Protein AF-A0A945Z0I4-F1 (afdb_monomer_lite)

Secondary structure (DSSP, 8-state):
--HHHHHHHHHHHHHHHHS--SS-B---TT---EETTTTEETTTS-HHHHHHHHHHHHHHHHHHHHHHHHTT-----------------

pLDDT: mean 74.21, std 16.17, range [45.69, 93.81]

Structure (mmCIF, N/CA/C/O backbone):
data_AF-A0A945Z0I4-F1
#
_entry.id   AF-A0A945Z0I4-F1
#
loop_
_atom_site.group_PDB
_atom_site.id
_atom_site.type_symbol
_atom_site.label_atom_id
_atom_site.label_alt_id
_atom_site.label_comp_id
_atom_site.label_asym_id
_atom_site.label_entity_id
_atom_site.label_seq_id
_atom_site.pdbx_PDB_ins_code
_atom_site.Cartn_x
_atom_site.Cartn_y
_atom_site.Cartn_z
_atom_site.occupancy
_atom_site.B_iso_or_equiv
_atom_site.auth_seq_id
_atom_site.auth_comp_id
_atom_site.auth_asym_id
_atom_site.auth_atom_id
_atom_site.pdbx_PDB_model_num
ATOM 1 N N . MET A 1 1 ? 14.256 6.142 -18.039 1.00 61.97 1 MET A N 1
ATOM 2 C CA . MET A 1 1 ? 13.297 6.196 -16.911 1.00 61.97 1 MET A CA 1
ATOM 3 C C . MET A 1 1 ? 13.394 7.580 -16.297 1.00 61.97 1 MET A C 1
ATOM 5 O O . MET A 1 1 ? 14.512 8.050 -16.139 1.00 61.97 1 MET A O 1
ATOM 9 N N . SER A 1 2 ? 12.275 8.262 -16.046 1.00 89.19 2 SER A N 1
ATOM 10 C CA . SER A 1 2 ? 12.302 9.569 -15.374 1.00 89.19 2 SER A CA 1
ATOM 11 C C . SER A 1 2 ? 12.555 9.391 -13.874 1.00 89.19 2 SER A C 1
ATOM 13 O O . SER A 1 2 ? 12.162 8.376 -13.301 1.00 89.19 2 SER A O 1
ATOM 15 N N . GLN A 1 3 ? 13.181 10.385 -13.243 1.00 91.88 3 GLN A N 1
ATOM 16 C CA . GLN A 1 3 ? 13.454 10.401 -11.801 1.00 91.88 3 GLN A CA 1
ATOM 17 C C . GLN A 1 3 ? 12.182 10.146 -10.969 1.00 91.88 3 GLN A C 1
ATOM 19 O O . GLN A 1 3 ? 12.175 9.304 -10.079 1.00 91.88 3 GLN A O 1
ATOM 24 N N . LEU A 1 4 ? 11.069 10.779 -11.354 1.00 90.50 4 LEU A N 1
ATOM 25 C CA . LEU A 1 4 ? 9.764 10.619 -10.702 1.00 90.50 4 LEU A CA 1
ATOM 26 C C . LEU A 1 4 ? 9.252 9.173 -10.701 1.00 90.50 4 LEU A C 1
ATOM 28 O O . LEU A 1 4 ? 8.615 8.751 -9.741 1.00 90.50 4 LEU A O 1
ATOM 32 N N . LEU A 1 5 ? 9.501 8.406 -11.769 1.00 88.44 5 LEU A N 1
ATOM 33 C CA . LEU A 1 5 ? 9.068 7.006 -11.834 1.00 88.44 5 LEU A CA 1
ATOM 34 C C . LEU A 1 5 ? 9.872 6.124 -10.876 1.00 88.44 5 LEU A C 1
ATOM 36 O O . LEU A 1 5 ? 9.312 5.191 -10.303 1.00 88.44 5 LEU A O 1
ATOM 40 N N . LEU A 1 6 ? 11.165 6.416 -10.705 1.00 89.56 6 LEU A N 1
ATOM 41 C CA . LEU A 1 6 ? 12.026 5.689 -9.776 1.00 89.56 6 LEU A CA 1
ATOM 42 C C . LEU A 1 6 ? 11.626 5.980 -8.327 1.00 89.56 6 LEU A C 1
ATOM 44 O O . LEU A 1 6 ? 11.340 5.049 -7.581 1.00 89.56 6 LEU A O 1
ATOM 48 N N . GLU A 1 7 ? 11.488 7.258 -7.978 1.00 92.81 7 GLU A N 1
ATOM 49 C CA . GLU A 1 7 ? 11.051 7.681 -6.643 1.00 92.81 7 GLU A CA 1
ATOM 50 C C . GLU A 1 7 ? 9.674 7.108 -6.291 1.00 92.81 7 GLU A C 1
ATOM 52 O O . GLU A 1 7 ? 9.462 6.612 -5.188 1.00 92.81 7 GLU A O 1
ATOM 57 N N . ASN A 1 8 ? 8.727 7.102 -7.236 1.00 91.19 8 ASN A N 1
ATOM 58 C CA . ASN A 1 8 ? 7.404 6.528 -6.993 1.00 91.19 8 ASN A CA 1
ATOM 59 C C . ASN A 1 8 ? 7.472 5.022 -6.696 1.00 91.19 8 ASN A C 1
ATOM 61 O O . ASN A 1 8 ? 6.742 4.532 -5.834 1.00 91.19 8 ASN A O 1
ATOM 65 N N . LYS A 1 9 ? 8.359 4.294 -7.385 1.00 88.31 9 LYS A N 1
ATOM 66 C CA . LYS A 1 9 ? 8.581 2.866 -7.147 1.00 88.31 9 LYS A CA 1
ATOM 67 C C . LYS A 1 9 ? 9.149 2.624 -5.746 1.00 88.31 9 LYS A C 1
ATOM 69 O O . LYS A 1 9 ? 8.598 1.803 -5.018 1.00 88.31 9 LYS A O 1
ATOM 74 N N . GLU A 1 10 ? 10.186 3.363 -5.360 1.00 90.50 10 GLU A N 1
ATOM 75 C CA . GLU A 1 10 ? 10.814 3.258 -4.035 1.00 90.50 10 GLU A CA 1
ATOM 76 C C . GLU A 1 10 ? 9.828 3.605 -2.912 1.00 90.50 10 GLU A C 1
ATOM 78 O O . GLU A 1 10 ? 9.707 2.873 -1.932 1.00 90.50 10 GLU A O 1
ATOM 83 N N . LEU A 1 11 ? 9.041 4.673 -3.076 1.00 91.62 11 LEU A N 1
ATOM 84 C CA . LEU A 1 11 ? 8.018 5.059 -2.101 1.00 91.62 11 LEU A CA 1
ATOM 85 C C . LEU A 1 11 ? 6.934 3.989 -1.939 1.00 91.62 11 LEU A C 1
ATOM 87 O O . LEU A 1 11 ? 6.478 3.739 -0.823 1.00 91.62 11 LEU A O 1
ATOM 91 N N . ARG A 1 12 ? 6.522 3.338 -3.032 1.00 90.12 12 ARG A N 1
ATOM 92 C CA . ARG A 1 12 ? 5.562 2.226 -2.976 1.00 90.12 12 ARG A CA 1
ATOM 93 C C . ARG A 1 12 ? 6.143 1.019 -2.254 1.00 90.12 12 ARG A C 1
ATOM 95 O O . ARG A 1 12 ? 5.419 0.371 -1.505 1.00 90.12 12 ARG A O 1
ATOM 102 N N . GLU A 1 13 ? 7.423 0.730 -2.457 1.00 87.25 13 GLU A N 1
ATOM 103 C CA . GLU A 1 13 ? 8.126 -0.361 -1.779 1.00 87.25 13 GLU A CA 1
ATOM 104 C C . GLU A 1 13 ? 8.245 -0.105 -0.276 1.00 87.25 13 GLU A C 1
ATOM 106 O O . GLU A 1 13 ? 7.880 -0.958 0.533 1.00 87.25 13 GLU A O 1
ATOM 111 N N . LEU A 1 14 ? 8.636 1.110 0.108 1.00 88.12 14 LEU A N 1
ATOM 112 C CA . LEU A 1 14 ? 8.671 1.522 1.508 1.00 88.12 14 LEU A CA 1
ATOM 113 C C . LEU A 1 14 ? 7.286 1.452 2.155 1.00 88.12 14 LEU A C 1
ATOM 115 O O . LEU A 1 14 ? 7.157 0.956 3.275 1.00 88.12 14 LEU A O 1
ATOM 119 N N . LEU A 1 15 ? 6.245 1.912 1.456 1.00 88.12 15 LEU A N 1
ATOM 120 C CA . LEU A 1 15 ? 4.871 1.830 1.943 1.00 88.12 15 LEU A CA 1
ATOM 121 C C . LEU A 1 15 ? 4.438 0.373 2.131 1.00 88.12 15 LEU A C 1
ATOM 123 O O . LEU A 1 15 ? 3.848 0.039 3.155 1.00 88.12 15 LEU A O 1
ATOM 127 N N . TRP A 1 16 ? 4.768 -0.497 1.178 1.00 85.38 16 TRP A N 1
ATOM 128 C CA . TRP A 1 16 ? 4.474 -1.922 1.253 1.00 85.38 16 TRP A CA 1
ATOM 129 C C . TRP A 1 16 ? 5.143 -2.595 2.453 1.00 85.38 16 TRP A C 1
ATOM 131 O O . TRP A 1 16 ? 4.475 -3.290 3.210 1.00 85.38 16 TRP A O 1
ATOM 141 N N . ILE A 1 17 ? 6.428 -2.344 2.691 1.00 83.19 17 ILE A N 1
ATOM 142 C CA . ILE A 1 17 ? 7.158 -2.944 3.817 1.00 83.19 17 ILE A CA 1
ATOM 143 C C . ILE A 1 17 ? 6.601 -2.460 5.166 1.00 83.19 17 ILE A C 1
ATOM 145 O O . ILE A 1 17 ? 6.536 -3.227 6.123 1.00 83.19 17 ILE A O 1
ATOM 149 N N . ASN A 1 18 ? 6.162 -1.200 5.250 1.00 85.06 18 ASN A N 1
ATOM 150 C CA . ASN A 1 18 ? 5.825 -0.556 6.524 1.00 85.06 18 ASN A CA 1
ATOM 151 C C . ASN A 1 18 ? 4.317 -0.435 6.815 1.00 85.06 18 ASN A C 1
ATOM 153 O O . ASN A 1 18 ? 3.949 0.134 7.841 1.00 85.06 18 ASN A O 1
ATOM 157 N N . HIS A 1 19 ? 3.420 -0.951 5.965 1.00 82.94 19 HIS A N 1
ATOM 158 C CA . HIS A 1 19 ? 1.970 -0.785 6.175 1.00 82.94 19 HIS A CA 1
ATOM 159 C C . HIS A 1 19 ? 1.377 -1.608 7.340 1.00 82.94 19 HIS A C 1
ATOM 161 O O . HIS A 1 19 ? 0.191 -1.453 7.636 1.00 82.94 19 HIS A O 1
ATOM 167 N N . GLY A 1 20 ? 2.188 -2.423 8.027 1.00 75.31 20 GLY A N 1
ATOM 168 C CA . GLY A 1 20 ? 1.875 -2.934 9.365 1.00 75.31 20 GLY A CA 1
ATOM 169 C C . GLY A 1 20 ? 0.974 -4.168 9.424 1.00 75.31 20 GLY A C 1
ATOM 170 O O . GLY A 1 20 ? 0.193 -4.286 10.366 1.00 75.31 20 GLY A O 1
ATOM 171 N N . HIS A 1 21 ? 1.056 -5.062 8.436 1.00 77.75 21 HIS A N 1
ATOM 172 C CA . HIS A 1 21 ? 0.386 -6.367 8.463 1.00 77.75 21 HIS A CA 1
ATOM 173 C C . HIS A 1 21 ? 1.410 -7.496 8.542 1.00 77.75 21 HIS A C 1
ATOM 175 O O . HIS A 1 21 ? 2.378 -7.496 7.783 1.00 77.75 21 HIS A O 1
ATOM 181 N N . ASP A 1 22 ? 1.181 -8.431 9.471 1.00 66.00 22 ASP A N 1
ATOM 182 C CA . ASP A 1 22 ? 2.247 -9.267 10.018 1.00 66.00 22 ASP A CA 1
ATOM 183 C C . ASP A 1 22 ? 2.912 -10.166 8.971 1.00 66.00 22 ASP A C 1
ATOM 185 O O . ASP A 1 22 ? 4.127 -10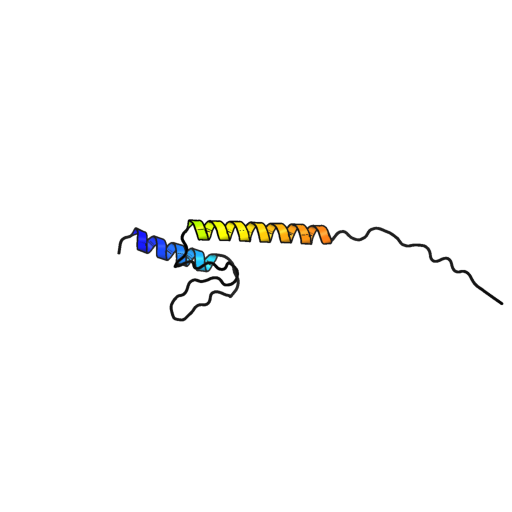.114 8.874 1.00 66.00 22 ASP A O 1
ATOM 189 N N . PHE A 1 23 ? 2.196 -10.955 8.156 1.00 59.59 23 PHE A N 1
ATOM 190 C CA . PHE A 1 23 ? 2.876 -11.953 7.301 1.00 59.59 23 PHE A CA 1
ATOM 191 C C . PHE A 1 23 ? 2.039 -12.504 6.124 1.00 59.59 23 PHE A C 1
ATOM 193 O O . PHE A 1 23 ? 2.063 -13.698 5.830 1.00 59.59 23 PHE A O 1
ATOM 200 N N . HIS A 1 24 ? 1.313 -11.650 5.394 1.00 54.62 24 HIS A N 1
ATOM 201 C CA . HIS A 1 24 ? 0.633 -12.058 4.143 1.00 54.62 24 HIS A CA 1
ATOM 202 C C . HIS A 1 24 ? 0.971 -11.171 2.944 1.00 54.62 24 HIS A C 1
ATOM 204 O O . HIS A 1 24 ? 0.170 -10.992 2.024 1.00 54.62 24 HIS A O 1
ATOM 210 N N . ALA A 1 25 ? 2.187 -10.632 2.958 1.00 54.06 25 ALA A N 1
ATOM 211 C CA . ALA A 1 25 ? 2.891 -10.324 1.735 1.00 54.06 25 ALA A CA 1
ATOM 212 C C . ALA A 1 25 ? 3.137 -11.644 1.009 1.00 54.06 25 ALA A C 1
ATOM 214 O O . ALA A 1 25 ? 4.021 -12.400 1.408 1.00 54.06 25 ALA A O 1
ATOM 215 N N . LEU A 1 26 ? 2.348 -11.957 -0.023 1.00 52.41 26 LEU A N 1
ATOM 216 C CA . LEU A 1 26 ? 2.807 -12.929 -1.009 1.00 52.41 26 LEU A CA 1
ATOM 217 C C . LEU A 1 26 ? 4.046 -12.299 -1.656 1.00 52.41 26 LEU A C 1
ATOM 219 O O . LEU A 1 26 ? 3.940 -11.574 -2.637 1.00 52.41 26 LEU A O 1
ATOM 223 N N . TYR A 1 27 ? 5.222 -12.532 -1.073 1.00 53.59 27 TYR A N 1
ATOM 224 C CA . TYR A 1 27 ? 6.481 -12.419 -1.791 1.00 53.59 27 TYR A CA 1
ATOM 225 C C . TYR A 1 27 ? 6.480 -13.592 -2.772 1.00 53.59 27 TYR A C 1
ATOM 227 O O . TYR A 1 27 ? 7.030 -14.661 -2.512 1.00 53.59 27 TYR A O 1
ATOM 235 N N . GLY A 1 28 ? 5.726 -13.432 -3.859 1.00 51.44 28 GLY A N 1
ATOM 236 C CA . GLY A 1 28 ? 5.963 -14.214 -5.052 1.00 51.44 28 GLY A CA 1
ATOM 237 C C . GLY A 1 28 ? 7.373 -13.884 -5.526 1.00 51.44 28 GLY A C 1
ATOM 238 O O . GLY A 1 28 ? 7.837 -12.747 -5.411 1.00 51.44 28 GLY A O 1
ATOM 239 N N . ASP A 1 29 ? 8.069 -14.886 -6.044 1.00 52.12 29 ASP A N 1
ATOM 240 C CA . ASP A 1 29 ? 9.417 -14.780 -6.622 1.00 52.12 29 ASP A CA 1
ATOM 241 C C . ASP A 1 29 ? 9.497 -13.735 -7.775 1.00 52.12 29 ASP A C 1
ATOM 243 O O . ASP A 1 29 ? 10.560 -13.418 -8.299 1.00 52.12 29 ASP A O 1
ATOM 247 N N . ASP A 1 30 ? 8.350 -13.172 -8.170 1.00 60.75 30 ASP A N 1
ATOM 248 C CA . ASP A 1 30 ? 8.109 -12.168 -9.204 1.00 60.75 30 ASP A CA 1
ATOM 249 C C . ASP A 1 30 ? 8.035 -10.709 -8.695 1.00 60.75 30 ASP A C 1
ATOM 251 O O . ASP A 1 30 ? 7.899 -9.775 -9.498 1.00 60.75 30 ASP A O 1
ATOM 255 N N . GLY A 1 31 ? 8.151 -10.479 -7.381 1.00 68.00 31 GLY A N 1
ATOM 256 C CA . GLY A 1 31 ? 8.101 -9.137 -6.791 1.00 68.00 31 GLY A CA 1
ATOM 257 C C . GLY A 1 31 ? 6.691 -8.540 -6.755 1.00 68.00 31 GLY A C 1
ATOM 258 O O . GLY A 1 31 ? 6.506 -7.343 -7.018 1.00 68.00 31 GLY A O 1
ATOM 259 N N . GLU A 1 32 ? 5.685 -9.369 -6.483 1.00 77.38 32 GLU A N 1
ATOM 260 C CA . GLU A 1 32 ? 4.318 -8.918 -6.229 1.00 77.38 32 GLU A CA 1
ATOM 261 C C . GLU A 1 32 ? 4.216 -8.203 -4.868 1.00 77.38 32 GLU A C 1
ATOM 263 O O . GLU A 1 32 ? 4.724 -8.644 -3.839 1.00 77.38 32 GLU A O 1
ATOM 268 N N . MET A 1 33 ? 3.568 -7.037 -4.873 1.00 86.00 33 MET A N 1
ATOM 269 C CA . MET A 1 33 ? 3.413 -6.167 -3.702 1.00 86.00 33 MET A CA 1
ATOM 270 C C . MET A 1 33 ? 1.934 -6.103 -3.321 1.00 86.00 33 MET A C 1
ATOM 272 O O . MET A 1 33 ? 1.310 -5.041 -3.365 1.00 86.00 33 MET A O 1
ATOM 276 N N . GLN A 1 34 ? 1.349 -7.269 -3.042 1.00 86.75 34 GLN A N 1
ATOM 277 C CA . GLN A 1 34 ? -0.080 -7.434 -2.787 1.00 86.75 34 GLN A CA 1
ATOM 278 C C . GLN A 1 34 ? -0.349 -7.855 -1.343 1.00 86.75 34 GLN A C 1
ATOM 280 O O . GLN A 1 34 ? 0.168 -8.866 -0.869 1.00 86.75 34 GLN A O 1
ATOM 285 N N . CYS A 1 35 ? -1.205 -7.102 -0.653 1.00 84.56 35 CYS A N 1
ATOM 286 C CA . CYS A 1 35 ? -1.642 -7.410 0.705 1.00 84.56 35 CYS A CA 1
ATOM 287 C C . CYS A 1 35 ? -2.917 -8.251 0.699 1.00 84.56 35 CYS A C 1
ATOM 289 O O . CYS A 1 35 ? -3.954 -7.752 0.257 1.00 84.56 35 CYS A O 1
ATOM 291 N N . ALA A 1 36 ? -2.899 -9.446 1.290 1.00 81.19 36 ALA A N 1
ATOM 292 C CA . ALA A 1 36 ? -4.126 -10.228 1.467 1.00 81.19 36 ALA A CA 1
ATOM 293 C C . ALA A 1 36 ? -5.105 -9.606 2.485 1.00 81.19 36 ALA A C 1
ATOM 295 O O . ALA A 1 36 ? -6.309 -9.736 2.326 1.00 81.19 36 ALA A O 1
ATOM 296 N N . GLU A 1 37 ? -4.619 -8.898 3.511 1.00 81.75 37 GLU A N 1
ATOM 297 C CA . GLU A 1 37 ? -5.481 -8.323 4.561 1.00 81.75 37 GLU A CA 1
ATOM 298 C C . GLU A 1 37 ? -6.143 -7.004 4.123 1.00 81.75 37 GLU A C 1
ATOM 300 O O . GLU A 1 37 ? -7.318 -6.753 4.404 1.00 81.75 37 GLU A O 1
ATOM 305 N N . CYS A 1 38 ? -5.404 -6.154 3.402 1.00 83.25 38 CYS A N 1
ATOM 306 C CA . CYS A 1 38 ? -5.944 -4.920 2.828 1.00 83.25 38 CYS A CA 1
ATOM 307 C C . CYS A 1 38 ? -6.619 -5.131 1.468 1.00 83.25 38 CYS A C 1
ATOM 309 O O . CYS A 1 38 ? -7.375 -4.255 1.059 1.00 83.25 38 CYS A O 1
ATOM 311 N N . HIS A 1 39 ? -6.309 -6.217 0.750 1.00 85.56 39 HIS A N 1
ATOM 312 C CA . HIS A 1 39 ? -6.628 -6.399 -0.674 1.00 85.56 39 HIS A CA 1
ATOM 313 C C . HIS A 1 39 ? -6.088 -5.259 -1.564 1.00 85.56 39 HIS A C 1
ATOM 315 O O . HIS A 1 39 ? -6.729 -4.821 -2.519 1.00 85.56 39 HIS A O 1
ATOM 321 N N . VAL A 1 40 ? -4.900 -4.742 -1.229 1.00 88.38 40 VAL A N 1
ATOM 322 C CA . VAL A 1 40 ? -4.227 -3.665 -1.973 1.00 88.38 40 VAL A CA 1
ATOM 323 C C . VAL A 1 40 ? -3.089 -4.245 -2.794 1.00 88.38 40 VAL A C 1
ATOM 325 O O . VAL A 1 40 ? -2.222 -4.909 -2.236 1.00 88.38 40 VAL A O 1
ATOM 328 N N . ASP A 1 41 ? -3.058 -3.916 -4.083 1.00 90.44 41 ASP A N 1
ATOM 329 C CA . ASP A 1 41 ? -1.890 -4.080 -4.945 1.00 90.44 41 ASP A CA 1
ATOM 330 C C . ASP A 1 41 ? -1.116 -2.754 -5.007 1.00 90.44 41 ASP A C 1
ATOM 332 O O . ASP A 1 41 ? -1.520 -1.804 -5.684 1.00 90.44 41 ASP A O 1
ATOM 336 N N . PHE A 1 42 ? 0.004 -2.669 -4.290 1.00 88.50 42 PHE A N 1
ATOM 337 C CA . PHE A 1 42 ? 0.817 -1.45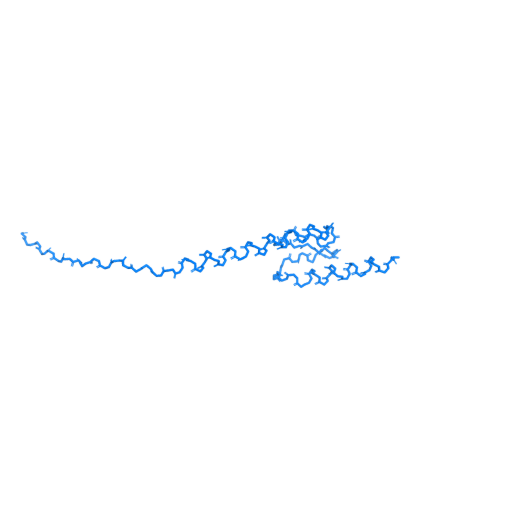4 -4.205 1.00 88.50 42 PHE A CA 1
ATOM 338 C C . PHE A 1 42 ? 1.555 -1.125 -5.507 1.00 88.50 42 PHE A C 1
ATOM 340 O O . PHE A 1 42 ? 2.047 -0.006 -5.644 1.00 88.50 42 PHE A O 1
ATOM 347 N N . LYS A 1 43 ? 1.614 -2.044 -6.476 1.00 88.19 43 LYS A N 1
ATOM 348 C CA . LYS A 1 43 ? 2.254 -1.841 -7.782 1.00 88.19 43 LYS A CA 1
ATOM 349 C C . LYS A 1 43 ? 1.259 -1.325 -8.819 1.00 88.19 43 LYS A C 1
ATOM 351 O O . LYS A 1 43 ? 1.616 -0.477 -9.634 1.00 88.19 43 LYS A O 1
ATOM 356 N N . ARG A 1 44 ? 0.017 -1.819 -8.784 1.00 88.69 44 ARG A N 1
ATOM 357 C CA . ARG A 1 44 ? -1.005 -1.574 -9.819 1.00 88.69 44 ARG A CA 1
ATOM 358 C C . ARG A 1 44 ? -2.084 -0.578 -9.402 1.00 88.69 44 ARG A C 1
ATOM 360 O O . ARG A 1 44 ? -2.624 0.109 -10.265 1.00 88.69 44 ARG A O 1
ATOM 367 N N . HIS A 1 45 ? -2.410 -0.468 -8.113 1.00 92.56 45 HIS A N 1
ATOM 368 C CA . HIS A 1 45 ? -3.425 0.486 -7.664 1.00 92.56 45 HIS A CA 1
ATOM 369 C C . HIS A 1 45 ? -2.911 1.931 -7.685 1.00 92.56 45 HIS A C 1
ATOM 371 O O . HIS A 1 45 ? -1.742 2.225 -7.393 1.00 92.56 45 HIS A O 1
ATOM 377 N N . SER A 1 46 ? -3.815 2.860 -8.007 1.00 93.31 46 SER A N 1
ATOM 378 C CA . SER A 1 46 ? -3.521 4.289 -7.937 1.00 93.31 46 SER A CA 1
ATOM 379 C C . SER A 1 46 ? -3.342 4.739 -6.476 1.00 93.31 46 SER A C 1
ATOM 381 O O . SER A 1 46 ? -3.902 4.113 -5.567 1.00 93.31 46 SER A O 1
ATOM 383 N N . PRO A 1 47 ? -2.580 5.817 -6.215 1.00 90.88 47 PRO A N 1
ATOM 384 C CA . PRO A 1 47 ? -2.422 6.359 -4.863 1.00 90.88 47 PRO A CA 1
ATOM 385 C C . PRO A 1 47 ? -3.758 6.696 -4.182 1.00 90.88 47 PRO A C 1
ATOM 387 O O . PRO A 1 47 ? -3.911 6.506 -2.973 1.00 90.88 47 PRO A O 1
ATOM 390 N N . GLU A 1 48 ? -4.748 7.149 -4.952 1.00 93.81 48 GLU A N 1
ATOM 391 C CA . GLU A 1 48 ? -6.089 7.486 -4.466 1.00 93.81 48 GLU A CA 1
ATOM 392 C C . GLU 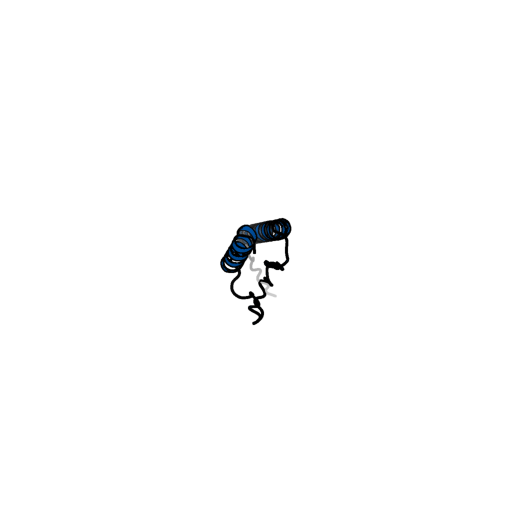A 1 48 ? -6.818 6.241 -3.955 1.00 93.81 48 GLU A C 1
ATOM 394 O O . GLU A 1 48 ? -7.366 6.256 -2.851 1.00 93.81 48 GLU A O 1
ATOM 399 N N . LEU A 1 49 ? -6.771 5.143 -4.718 1.00 92.56 49 LEU A N 1
ATOM 400 C CA . LEU A 1 49 ? -7.387 3.877 -4.324 1.00 92.56 49 LEU A CA 1
ATOM 401 C C . LEU A 1 49 ? -6.712 3.293 -3.076 1.00 92.56 49 LEU A C 1
ATOM 403 O O . LEU A 1 49 ? -7.397 2.881 -2.139 1.00 92.56 49 LEU A O 1
ATOM 407 N N . ILE A 1 50 ? -5.376 3.323 -3.022 1.00 91.38 50 ILE A N 1
ATOM 408 C CA . ILE A 1 50 ? -4.607 2.897 -1.842 1.00 91.38 50 ILE A CA 1
ATOM 409 C C . ILE A 1 50 ? -5.038 3.707 -0.610 1.00 91.38 50 ILE A C 1
ATOM 411 O O . ILE A 1 50 ? -5.329 3.140 0.444 1.00 91.38 50 ILE A O 1
ATOM 415 N N . THR A 1 51 ? -5.163 5.028 -0.760 1.00 91.06 51 THR A N 1
ATOM 416 C CA . THR A 1 51 ? -5.610 5.932 0.309 1.00 91.06 51 THR A CA 1
ATOM 417 C C . THR A 1 51 ? -7.029 5.605 0.782 1.00 91.06 51 THR A C 1
ATOM 419 O O . THR A 1 51 ? -7.298 5.596 1.986 1.00 91.06 51 THR A O 1
ATOM 422 N N . GLN A 1 52 ? -7.952 5.331 -0.141 1.00 92.75 52 GLN A N 1
ATOM 423 C CA . GLN A 1 52 ? -9.340 5.001 0.186 1.00 92.75 52 GLN A CA 1
ATOM 424 C C . GLN A 1 52 ? -9.450 3.686 0.968 1.00 92.75 52 GLN A C 1
ATOM 426 O O . GLN A 1 52 ? -10.178 3.614 1.966 1.00 92.75 52 GLN A O 1
ATOM 431 N N . ILE A 1 53 ? -8.704 2.662 0.552 1.00 89.44 53 ILE A N 1
ATOM 432 C CA . ILE A 1 53 ? -8.694 1.363 1.229 1.00 89.44 53 ILE A CA 1
ATOM 433 C C . ILE A 1 53 ? -8.079 1.495 2.626 1.00 89.44 53 ILE A C 1
ATOM 435 O O . ILE A 1 53 ? -8.655 1.009 3.601 1.00 89.44 53 ILE A O 1
ATOM 439 N N . TRP A 1 54 ? -6.968 2.227 2.753 1.00 85.44 54 TRP A N 1
ATOM 440 C CA . TRP A 1 54 ? -6.328 2.468 4.045 1.00 85.44 54 TRP A CA 1
ATOM 441 C C . TRP A 1 54 ? -7.273 3.158 5.037 1.00 85.44 54 TRP A C 1
ATOM 443 O O . TRP A 1 54 ? -7.454 2.672 6.154 1.00 85.44 54 TRP A O 1
ATOM 453 N N . LYS A 1 55 ? -7.958 4.232 4.614 1.00 88.25 55 LYS A N 1
ATOM 454 C CA . LYS A 1 55 ? -8.945 4.942 5.451 1.00 88.25 55 LYS A CA 1
ATOM 455 C C . LYS A 1 55 ? -10.079 4.023 5.905 1.00 88.25 55 LYS A C 1
ATOM 457 O O . LYS A 1 55 ? -10.467 4.046 7.071 1.00 88.25 55 LYS A O 1
ATOM 462 N N . THR A 1 56 ? -10.593 3.197 4.995 1.00 87.69 56 THR A N 1
ATOM 463 C CA . THR A 1 56 ? -11.656 2.227 5.300 1.00 87.69 56 THR A CA 1
ATOM 464 C C . THR A 1 56 ? -11.197 1.212 6.351 1.00 87.69 56 THR A C 1
ATOM 466 O O . THR A 1 56 ? -11.889 0.990 7.346 1.00 87.69 56 THR A O 1
ATOM 469 N N . ASN A 1 57 ? -10.000 0.645 6.182 1.00 83.94 57 ASN A N 1
ATOM 470 C CA . ASN A 1 57 ? -9.435 -0.330 7.114 1.00 83.94 57 ASN A CA 1
ATOM 471 C C . ASN A 1 57 ? -9.119 0.272 8.487 1.00 83.94 57 ASN A C 1
ATOM 473 O O . ASN A 1 57 ? -9.399 -0.360 9.507 1.00 83.94 57 ASN A O 1
ATOM 477 N N . TYR A 1 58 ? -8.601 1.500 8.524 1.00 81.06 58 TYR A N 1
ATOM 478 C CA . TYR A 1 58 ? -8.346 2.231 9.763 1.00 81.06 58 TYR A CA 1
ATOM 479 C C . TYR A 1 58 ? -9.634 2.445 10.573 1.00 81.06 58 TYR A C 1
ATOM 481 O O . TYR A 1 58 ? -9.696 2.098 11.753 1.00 81.06 58 TYR A O 1
ATOM 489 N N . ASN A 1 59 ? -10.700 2.924 9.924 1.00 80.69 59 ASN A N 1
ATOM 490 C CA . ASN A 1 59 ? -11.998 3.130 10.573 1.00 80.69 59 ASN A CA 1
ATOM 491 C C . ASN A 1 59 ? -12.598 1.820 11.104 1.00 80.69 59 ASN A C 1
ATOM 493 O O . ASN A 1 59 ? -13.150 1.793 12.204 1.00 80.69 59 ASN A O 1
ATOM 497 N N . ARG A 1 60 ? -12.446 0.716 10.361 1.00 81.38 60 ARG A N 1
ATOM 498 C CA . ARG A 1 60 ? -12.874 -0.617 10.806 1.00 81.38 60 ARG A CA 1
ATOM 499 C C . ARG A 1 60 ? -12.162 -1.044 12.095 1.00 81.38 60 ARG A C 1
ATOM 501 O O . ARG A 1 60 ? -12.840 -1.459 13.033 1.00 81.38 60 ARG A O 1
ATOM 508 N N . LYS A 1 61 ? -10.833 -0.888 12.175 1.00 78.88 61 LYS A N 1
ATOM 509 C CA . LYS A 1 61 ? -10.051 -1.206 13.389 1.00 78.88 61 LYS A CA 1
ATOM 510 C C . LYS A 1 61 ? -10.491 -0.351 14.590 1.00 78.88 61 LYS A C 1
ATOM 512 O O . LYS A 1 61 ? -10.615 -0.870 15.698 1.00 78.88 61 LYS A O 1
ATOM 517 N N . LEU A 1 62 ? -10.799 0.934 14.380 1.00 76.69 62 LEU A N 1
ATOM 518 C CA . LEU A 1 62 ? -11.315 1.806 15.446 1.00 76.69 62 LEU A CA 1
ATOM 519 C C . LEU A 1 62 ? -12.688 1.369 15.973 1.00 76.69 62 LEU A C 1
ATOM 521 O O . LEU A 1 62 ? -12.925 1.433 17.179 1.00 76.69 62 LEU A O 1
ATOM 525 N N . ASN A 1 63 ? -13.588 0.936 15.090 1.00 76.88 63 ASN A N 1
ATOM 526 C CA . ASN A 1 63 ? -14.931 0.516 15.489 1.00 76.88 63 ASN A CA 1
ATOM 527 C C . ASN A 1 63 ? -14.912 -0.802 16.275 1.00 76.88 63 ASN A C 1
ATOM 529 O O . ASN A 1 63 ? -15.547 -0.879 17.322 1.00 76.88 63 ASN A O 1
ATOM 533 N N . GLN A 1 64 ? -14.100 -1.779 15.854 1.00 77.50 64 GLN A N 1
ATOM 534 C CA . GLN A 1 64 ? -13.928 -3.044 16.586 1.00 77.50 64 GLN A CA 1
ATOM 535 C C . GLN A 1 64 ? -13.426 -2.822 18.019 1.00 77.50 64 GLN A C 1
ATOM 537 O O . GLN A 1 64 ? -13.889 -3.471 18.953 1.00 77.50 64 GLN A O 1
ATOM 542 N N . LYS A 1 65 ? -12.509 -1.865 18.220 1.00 74.31 65 LYS A N 1
ATOM 543 C CA . LYS A 1 65 ? -12.024 -1.519 19.562 1.00 74.31 65 LYS A CA 1
ATOM 544 C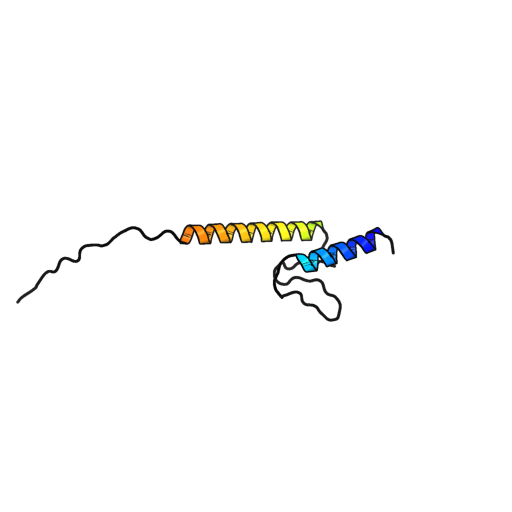 C . LYS A 1 65 ? -13.147 -0.987 20.461 1.00 74.31 65 LYS A C 1
ATOM 546 O O . LYS A 1 65 ? -13.267 -1.429 21.597 1.00 74.31 65 LYS A O 1
ATOM 551 N N . LYS A 1 66 ? -13.997 -0.092 19.946 1.00 74.12 66 LYS A N 1
ATOM 552 C CA . LYS A 1 66 ? -15.130 0.464 20.710 1.00 74.12 66 LYS A CA 1
ATOM 553 C C . LYS A 1 66 ? -16.128 -0.615 21.134 1.00 74.12 66 LYS A C 1
ATOM 555 O O . LYS A 1 66 ? -16.617 -0.580 22.260 1.00 74.12 66 LYS A O 1
ATOM 560 N N . GLU A 1 67 ? -16.426 -1.569 20.257 1.00 71.50 67 GLU A N 1
ATOM 561 C CA . GLU A 1 67 ? -17.344 -2.677 20.556 1.00 71.50 67 GLU A CA 1
ATOM 562 C C . GLU A 1 67 ? -16.779 -3.608 21.643 1.00 71.50 67 GLU A C 1
ATOM 564 O O . GLU A 1 67 ? -17.494 -3.975 22.581 1.00 71.50 67 GLU A O 1
ATOM 569 N N . ASN A 1 68 ? -15.480 -3.912 21.580 1.00 66.06 68 ASN A N 1
ATOM 570 C CA . ASN A 1 68 ? -14.784 -4.729 22.580 1.00 66.06 68 ASN A CA 1
ATOM 571 C C . ASN A 1 68 ? -14.651 -4.026 23.946 1.00 66.06 68 ASN A C 1
ATOM 573 O O . ASN A 1 68 ? -14.759 -4.671 24.987 1.00 66.06 68 ASN A O 1
ATOM 577 N N . ASP A 1 69 ? -14.471 -2.702 23.962 1.00 68.62 69 ASP A N 1
ATOM 578 C CA . ASP A 1 69 ? -14.430 -1.914 25.203 1.00 68.62 69 ASP A CA 1
ATOM 579 C C . ASP A 1 69 ? -15.822 -1.816 25.867 1.00 68.62 69 ASP A C 1
ATOM 581 O O . ASP A 1 69 ? -15.932 -1.761 27.091 1.00 68.62 69 ASP A O 1
ATOM 585 N N . THR A 1 70 ? -16.904 -1.846 25.079 1.00 60.78 70 THR A N 1
ATOM 586 C CA . THR A 1 70 ? -18.286 -1.729 25.591 1.00 60.78 70 THR A CA 1
ATOM 587 C C . THR A 1 70 ? -18.822 -3.056 26.148 1.00 60.78 70 THR A C 1
ATOM 589 O O . THR A 1 70 ? -19.669 -3.063 27.040 1.00 60.78 70 THR A O 1
ATOM 592 N N . SER A 1 71 ? -18.306 -4.191 25.670 1.00 56.28 71 SER A N 1
ATOM 593 C CA . SER A 1 71 ? -18.749 -5.542 26.055 1.00 56.28 71 SER A CA 1
ATOM 594 C C . SER A 1 71 ? -18.151 -6.059 27.375 1.00 56.28 71 SER A C 1
ATOM 596 O O . SER A 1 71 ? -18.580 -7.099 27.867 1.00 56.28 71 SER A O 1
ATOM 598 N N . ASN A 1 72 ? -17.243 -5.307 28.008 1.00 51.84 72 ASN A N 1
ATOM 599 C CA . ASN A 1 72 ? -16.695 -5.591 29.342 1.00 51.84 72 ASN A CA 1
ATOM 600 C C . ASN A 1 72 ? -17.375 -4.777 30.463 1.00 51.84 72 ASN A C 1
ATOM 602 O O . ASN A 1 72 ? -16.725 -4.366 31.425 1.00 51.84 72 ASN A O 1
ATOM 606 N N . THR A 1 73 ? -18.687 -4.531 30.379 1.00 53.47 73 THR A N 1
ATOM 607 C CA . THR A 1 73 ? -19.434 -4.071 31.562 1.00 53.47 73 THR A CA 1
ATOM 608 C C . THR A 1 73 ? -19.724 -5.283 32.455 1.00 53.47 73 THR A C 1
ATOM 610 O O . THR A 1 73 ? -20.434 -6.189 32.014 1.00 53.47 73 THR A O 1
ATOM 613 N N . PRO A 1 74 ? -19.203 -5.361 33.696 1.00 50.94 74 PRO A N 1
ATOM 614 C CA . PRO A 1 74 ? -19.609 -6.415 34.612 1.00 50.94 74 PRO A CA 1
ATOM 615 C C . PRO A 1 74 ? -21.111 -6.282 34.863 1.00 50.94 74 PRO A C 1
ATOM 617 O O . PRO A 1 74 ? -21.600 -5.213 35.228 1.00 50.94 74 PRO A O 1
ATOM 620 N N . ASN A 1 75 ? -21.832 -7.377 34.637 1.00 53.94 75 ASN A N 1
ATOM 621 C CA . ASN A 1 75 ? -23.250 -7.508 34.933 1.00 53.94 75 ASN A CA 1
ATOM 622 C C . ASN A 1 75 ? -23.466 -7.267 36.438 1.00 53.94 75 ASN A C 1
ATOM 624 O O . ASN A 1 75 ? -23.263 -8.159 37.263 1.00 53.94 75 ASN A O 1
ATOM 628 N N . ALA A 1 76 ? -23.791 -6.031 36.811 1.00 55.12 76 ALA A N 1
ATOM 629 C CA . ALA A 1 76 ? -24.118 -5.663 38.176 1.00 55.12 76 ALA A CA 1
ATOM 630 C C . ALA A 1 76 ? -25.600 -5.980 38.434 1.00 55.12 76 ALA A C 1
ATOM 632 O O . ALA A 1 76 ? -26.480 -5.226 38.029 1.00 55.12 76 ALA A O 1
ATOM 633 N N . GLY A 1 77 ? -25.855 -7.083 39.145 1.00 47.72 77 GLY A N 1
ATOM 634 C CA . GLY A 1 77 ? -27.162 -7.445 39.716 1.00 47.72 77 GLY A CA 1
ATOM 635 C C . GLY A 1 77 ? -27.841 -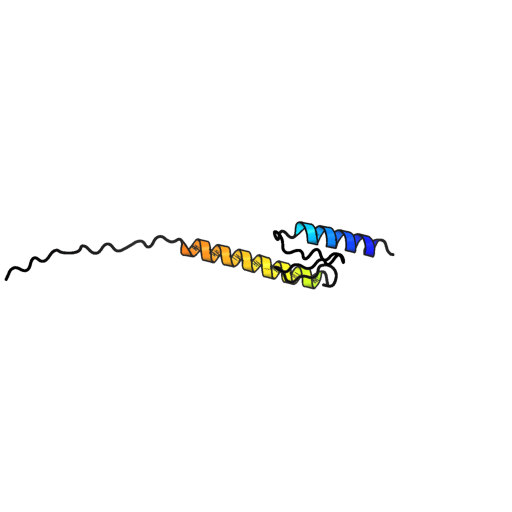8.603 38.975 1.00 47.72 77 GLY A C 1
ATOM 636 O O . GLY A 1 77 ? -28.143 -8.512 37.797 1.00 47.72 77 GLY A O 1
ATOM 637 N N . SER A 1 78 ? -28.172 -9.731 39.604 1.00 45.69 78 SER A N 1
ATOM 638 C CA . SER A 1 78 ? -28.970 -9.801 40.828 1.00 45.69 78 SER A CA 1
ATOM 639 C C . SER A 1 78 ? -28.773 -11.146 41.540 1.00 45.69 78 SER A C 1
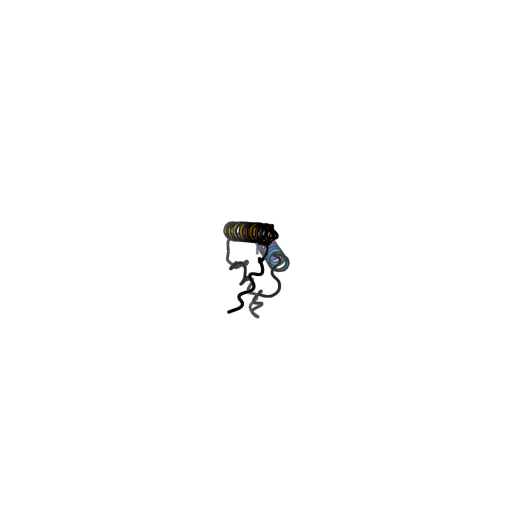ATOM 641 O O . SER A 1 78 ? -29.165 -12.186 41.017 1.00 45.69 78 SER A O 1
ATOM 643 N N . ASN A 1 79 ? -28.234 -11.127 42.762 1.00 46.78 79 ASN A N 1
ATOM 644 C CA . ASN A 1 79 ? -28.360 -12.252 43.690 1.00 46.78 79 ASN A CA 1
ATOM 645 C C . ASN A 1 79 ? -29.780 -12.220 44.269 1.00 46.78 79 ASN A C 1
ATOM 647 O O . ASN A 1 79 ? -30.074 -11.420 45.155 1.00 46.78 79 ASN A O 1
ATOM 651 N N . GLN A 1 80 ? -30.674 -13.056 43.743 1.00 51.62 80 GLN A N 1
ATOM 652 C CA . GLN A 1 80 ? -31.938 -13.369 44.409 1.00 51.62 80 GLN A CA 1
ATOM 653 C C . GLN A 1 80 ? -31.629 -14.262 45.626 1.00 51.62 80 GLN A C 1
ATOM 655 O O . GLN A 1 80 ? -30.882 -15.232 45.477 1.00 51.62 80 GLN A O 1
ATOM 660 N N . PRO A 1 81 ? -32.161 -13.975 46.825 1.00 49.00 81 PRO A N 1
ATOM 661 C CA . PRO A 1 81 ? -32.007 -14.868 47.963 1.00 49.00 81 PRO A CA 1
ATOM 662 C C . PRO A 1 81 ? -32.882 -16.107 47.740 1.00 49.00 81 PRO A C 1
ATOM 664 O O . PRO A 1 81 ? -34.107 -16.020 47.724 1.00 49.00 81 PRO A O 1
ATOM 667 N N . THR A 1 82 ? -32.263 -17.274 47.566 1.00 55.22 82 THR A N 1
ATOM 668 C CA . THR A 1 82 ? -32.965 -18.563 47.601 1.00 55.22 82 THR A CA 1
ATOM 669 C C . THR A 1 82 ? -33.486 -18.808 49.013 1.00 55.22 82 THR A C 1
ATOM 671 O O . THR A 1 82 ? -32.730 -19.181 49.911 1.00 55.22 82 THR A O 1
ATOM 674 N N . THR A 1 83 ? -34.781 -18.586 49.221 1.00 53.50 83 THR A N 1
ATOM 675 C CA . THR A 1 83 ? -35.507 -19.026 50.409 1.00 53.50 83 THR A CA 1
ATOM 676 C C . THR A 1 83 ? -35.648 -20.548 50.391 1.00 53.50 83 THR A C 1
ATOM 678 O O . THR A 1 83 ? -36.304 -21.128 49.529 1.00 53.50 83 THR A O 1
ATOM 681 N N . LEU A 1 84 ? -35.013 -21.194 51.370 1.00 52.91 84 LEU A N 1
ATOM 682 C CA . LEU A 1 84 ? -35.272 -22.572 51.778 1.00 52.91 84 LEU A CA 1
ATOM 683 C C . LEU A 1 84 ? -36.732 -22.694 52.231 1.00 52.91 84 LEU A C 1
ATOM 685 O O . LEU A 1 84 ? -37.121 -22.053 53.207 1.00 52.91 84 LEU A O 1
ATOM 689 N N . VAL A 1 85 ? -37.516 -23.545 51.569 1.00 51.34 85 VAL A N 1
ATOM 690 C CA . VAL A 1 85 ? -38.784 -24.032 52.121 1.00 51.34 85 VAL A CA 1
ATOM 691 C C . VAL A 1 85 ? -38.676 -25.543 52.262 1.00 51.34 85 VAL A C 1
ATOM 693 O O . VAL A 1 85 ? -38.650 -26.289 51.287 1.00 51.34 85 VAL A O 1
ATOM 696 N N . ASN A 1 86 ? -38.536 -25.956 53.516 1.00 46.66 86 ASN A N 1
ATOM 697 C CA . ASN A 1 86 ? -38.591 -27.329 53.988 1.00 46.66 86 ASN A CA 1
ATOM 698 C C . ASN A 1 86 ? -40.016 -27.855 53.746 1.00 46.66 86 ASN A C 1
ATOM 700 O O . ASN A 1 86 ? -40.970 -27.215 54.181 1.00 46.66 86 ASN A O 1
ATOM 704 N N . SER A 1 87 ? -40.173 -28.991 53.070 1.00 51.84 87 SER A N 1
ATOM 705 C CA . SER A 1 87 ? -41.444 -29.726 53.031 1.00 51.84 87 SER A CA 1
ATOM 706 C C . SER A 1 87 ? -41.218 -31.085 53.681 1.00 51.84 87 SER A C 1
ATOM 708 O O . SER A 1 87 ? -40.536 -31.941 53.122 1.00 51.84 87 SER A O 1
ATOM 710 N N . GLN A 1 88 ? -41.729 -31.221 54.903 1.00 46.28 88 GLN A N 1
ATOM 711 C CA . GLN A 1 88 ? -42.078 -32.503 55.497 1.00 46.28 88 GLN A CA 1
ATOM 712 C C . GLN A 1 88 ? -43.524 -32.789 55.098 1.00 46.28 88 GLN A C 1
ATOM 714 O O . GLN A 1 88 ? -44.366 -31.924 55.321 1.00 46.28 88 GLN A O 1
ATOM 719 N N . ASP A 1 89 ? -43.766 -33.967 54.536 1.00 50.88 89 ASP A N 1
ATOM 720 C CA . ASP A 1 89 ? -44.956 -34.799 54.755 1.00 50.88 89 ASP A CA 1
ATOM 721 C C . ASP A 1 89 ? -44.588 -36.254 54.424 1.00 50.88 89 ASP A C 1
ATOM 723 O O . ASP A 1 89 ? -43.909 -36.471 53.390 1.00 50.88 89 ASP A O 1
#

Foldseek 3Di:
DDPVVVVLVVVLVVCLVPVDDDDPQPPDVVRFSAHPVLRDGSVPDDPVVVVVSSVVVVVVVVVVVVVVVVVPDPPPDDDDDPDDDDDDD

Sequence (89 aa):
MSQLLLENKELRELLWINHGHDFHALYGDDGEMQCAECHVDFKRHSPELITQIWKTNYNRKLNQKKENDTSNTPNAGSNQPTTLVNSQD

Radius of gyration: 26.39 Å; chains: 1; bounding box: 58×45×72 Å